Protein AF-A0A9X8UKA8-F1 (afdb_monomer_lite)

Secondary structure (DSSP, 8-state):
--------HHHHHHH-HHHHHHHHHS-HHHHHHHHTS---SHHHHHHHHHHHHHTT-

Structure (mmCIF, N/CA/C/O backbone):
data_AF-A0A9X8UKA8-F1
#
_entry.id   AF-A0A9X8UKA8-F1
#
loop_
_atom_site.group_PDB
_atom_site.id
_atom_site.type_symbol
_atom_site.label_atom_id
_atom_site.label_alt_id
_atom_site.label_comp_id
_atom_site.label_asym_id
_atom_site.label_entity_id
_atom_site.label_seq_id
_atom_site.pdbx_PDB_ins_code
_atom_site.Cartn_x
_atom_site.Cartn_y
_atom_site.Cartn_z
_atom_site.occupancy
_atom_site.B_iso_or_equiv
_atom_site.auth_seq_id
_atom_site.auth_comp_id
_atom_site.auth_asym_id
_atom_site.auth_atom_id
_atom_site.pdbx_PDB_model_num
ATOM 1 N N . MET A 1 1 ? 16.430 -0.723 -24.767 1.00 48.44 1 MET A N 1
ATOM 2 C CA . MET A 1 1 ? 15.035 -0.715 -24.283 1.00 48.44 1 MET A CA 1
ATOM 3 C C . MET A 1 1 ? 14.949 0.373 -23.234 1.00 48.44 1 MET A C 1
ATOM 5 O O . MET A 1 1 ? 15.618 0.254 -22.219 1.00 48.44 1 MET A O 1
ATOM 9 N N . LEU A 1 2 ? 14.250 1.469 -23.525 1.00 51.97 2 LEU A N 1
ATOM 10 C CA . LEU A 1 2 ? 13.999 2.532 -22.553 1.00 51.97 2 LEU A CA 1
ATOM 11 C C . LEU A 1 2 ? 13.060 1.964 -21.479 1.00 51.97 2 LEU A C 1
ATOM 13 O O . LEU A 1 2 ? 11.847 2.066 -21.624 1.00 51.97 2 LEU A O 1
ATOM 17 N N . LYS A 1 3 ? 13.590 1.320 -20.433 1.00 52.12 3 LYS A N 1
ATOM 18 C CA . LYS A 1 3 ? 12.834 1.163 -19.186 1.00 52.12 3 LYS A CA 1
ATOM 19 C C . LYS A 1 3 ? 12.935 2.504 -18.469 1.00 52.12 3 LYS A C 1
ATOM 21 O O . LYS A 1 3 ? 13.746 2.681 -17.574 1.00 52.12 3 LYS A O 1
ATOM 26 N N . GLY A 1 4 ? 12.189 3.484 -18.980 1.00 48.91 4 GLY A N 1
ATOM 27 C CA . GLY A 1 4 ? 11.842 4.646 -18.181 1.00 48.91 4 GLY A CA 1
ATOM 28 C C . GLY A 1 4 ? 11.103 4.094 -16.978 1.00 48.91 4 GLY A C 1
ATOM 29 O O . GLY A 1 4 ? 10.072 3.447 -17.148 1.00 48.91 4 GLY A O 1
ATOM 30 N N . GLU A 1 5 ? 11.717 4.243 -15.816 1.00 55.75 5 GLU A N 1
ATOM 31 C CA . GLU A 1 5 ? 11.259 3.777 -14.516 1.00 55.75 5 GLU A CA 1
ATOM 32 C C . GLU A 1 5 ? 9.921 4.448 -14.176 1.00 55.75 5 GLU A C 1
ATOM 34 O O . GLU A 1 5 ? 9.836 5.396 -13.399 1.00 55.75 5 GLU A O 1
ATOM 39 N N . HIS A 1 6 ? 8.840 3.981 -14.797 1.00 51.34 6 HIS A N 1
ATOM 40 C CA . HIS A 1 6 ? 7.512 4.097 -14.225 1.00 51.34 6 HIS A CA 1
ATOM 41 C C . HIS A 1 6 ? 7.511 3.161 -13.017 1.00 51.34 6 HIS A C 1
ATOM 43 O O . HIS A 1 6 ? 7.063 2.023 -13.107 1.00 51.34 6 HIS A O 1
ATOM 49 N N . LEU A 1 7 ? 8.097 3.630 -11.911 1.00 62.50 7 LEU A N 1
ATOM 50 C CA . LEU A 1 7 ? 8.014 3.001 -10.597 1.00 62.50 7 LEU A CA 1
ATOM 51 C C . LEU A 1 7 ? 6.559 3.107 -10.138 1.00 62.50 7 LEU A C 1
ATOM 53 O O . LEU A 1 7 ? 6.204 3.982 -9.358 1.00 62.50 7 LEU A O 1
ATOM 57 N N . CYS A 1 8 ? 5.692 2.293 -10.728 1.00 76.44 8 CYS A N 1
ATOM 58 C CA . CYS A 1 8 ? 4.356 2.052 -10.217 1.00 76.44 8 CYS A CA 1
ATOM 59 C C . CYS A 1 8 ? 4.473 1.206 -8.951 1.00 76.44 8 CYS A C 1
ATOM 61 O O . CYS A 1 8 ? 5.492 0.545 -8.734 1.00 76.44 8 CYS A O 1
ATOM 63 N N . LEU A 1 9 ? 3.401 1.151 -8.161 1.00 83.12 9 LEU A N 1
ATOM 64 C CA . LEU A 1 9 ? 3.358 0.337 -6.948 1.00 83.12 9 LEU A CA 1
ATOM 65 C C . LEU A 1 9 ? 3.887 -1.087 -7.188 1.00 83.12 9 LEU A C 1
ATOM 67 O O . LEU A 1 9 ? 4.675 -1.592 -6.404 1.00 83.12 9 LEU A O 1
ATOM 71 N N . SER A 1 10 ? 3.490 -1.734 -8.284 1.00 83.19 10 SER A N 1
ATOM 72 C CA . SER A 1 10 ? 3.940 -3.091 -8.613 1.00 83.19 10 SER A CA 1
ATOM 73 C C . SER A 1 10 ? 5.453 -3.193 -8.820 1.00 83.19 10 SER A C 1
ATOM 75 O O . SER A 1 10 ? 6.046 -4.165 -8.371 1.00 83.19 10 SER A O 1
ATOM 77 N N . ASP A 1 11 ? 6.069 -2.196 -9.457 1.00 85.94 11 ASP A N 1
ATOM 78 C CA . ASP A 1 11 ? 7.521 -2.135 -9.655 1.00 85.94 11 ASP A CA 1
ATOM 79 C C . ASP A 1 11 ? 8.231 -1.868 -8.322 1.00 85.94 11 ASP A C 1
ATOM 81 O O . ASP A 1 11 ? 9.230 -2.511 -8.022 1.00 85.94 11 ASP A O 1
ATOM 85 N N . LEU A 1 12 ? 7.678 -0.992 -7.475 1.00 85.31 12 LEU A N 1
ATOM 86 C CA . LEU A 1 12 ? 8.189 -0.764 -6.121 1.00 85.31 12 LEU A CA 1
ATOM 87 C C . LEU A 1 12 ? 8.153 -2.052 -5.283 1.00 85.31 12 LEU A C 1
ATOM 89 O O . LEU A 1 12 ? 9.124 -2.370 -4.607 1.00 85.31 12 LEU A O 1
ATOM 93 N N . LEU A 1 13 ? 7.048 -2.800 -5.342 1.00 87.56 13 LEU A N 1
ATOM 94 C CA . LEU A 1 13 ? 6.891 -4.071 -4.629 1.00 87.56 13 LEU A CA 1
ATOM 95 C C . LEU A 1 13 ? 7.804 -5.176 -5.187 1.00 87.56 13 LEU A C 1
ATOM 97 O O . LEU A 1 13 ? 8.189 -6.069 -4.441 1.00 87.56 13 LEU A O 1
ATOM 101 N N . ASP A 1 14 ? 8.132 -5.144 -6.480 1.00 87.00 14 ASP A N 1
ATOM 102 C CA . ASP A 1 14 ? 9.035 -6.117 -7.111 1.00 87.00 14 ASP A CA 1
ATOM 103 C C . ASP A 1 14 ? 10.512 -5.802 -6.817 1.00 87.00 14 ASP A C 1
ATOM 105 O O . ASP A 1 14 ? 11.316 -6.705 -6.585 1.00 87.00 14 ASP A O 1
ATOM 109 N N . GLN A 1 15 ? 10.869 -4.516 -6.784 1.00 84.81 15 GLN A N 1
ATOM 110 C CA . GLN A 1 15 ? 12.244 -4.058 -6.575 1.00 84.81 15 GLN A CA 1
ATOM 111 C C . GLN A 1 15 ? 12.640 -3.966 -5.096 1.00 84.81 15 GLN A C 1
ATOM 113 O O . GLN A 1 15 ? 13.806 -4.195 -4.767 1.00 84.81 15 GLN A O 1
ATOM 118 N N . ASP A 1 16 ? 11.703 -3.629 -4.204 1.00 87.19 16 ASP A N 1
ATOM 119 C CA . ASP A 1 16 ? 11.964 -3.429 -2.779 1.00 87.19 16 ASP A CA 1
ATOM 120 C C . ASP A 1 16 ? 11.189 -4.426 -1.907 1.00 87.19 16 ASP A C 1
ATOM 122 O O . ASP A 1 16 ? 9.973 -4.337 -1.711 1.00 87.19 16 ASP A O 1
ATOM 126 N N . LEU A 1 17 ? 11.937 -5.361 -1.313 1.00 88.06 17 LEU A N 1
ATOM 127 C CA . LEU A 1 17 ? 11.378 -6.384 -0.430 1.00 88.06 17 LEU A CA 1
ATOM 128 C C . LEU A 1 17 ? 10.688 -5.767 0.794 1.00 88.06 17 LEU A C 1
ATOM 130 O O . LEU A 1 17 ? 9.643 -6.258 1.211 1.00 88.06 17 LEU A O 1
ATOM 134 N N . SER A 1 18 ? 11.225 -4.669 1.336 1.00 89.00 18 SER A N 1
ATOM 135 C CA . SER A 1 18 ? 10.638 -3.985 2.498 1.00 89.00 18 SER A CA 1
ATOM 136 C C . SER A 1 18 ? 9.237 -3.458 2.179 1.00 89.00 18 SER A C 1
ATOM 138 O O . SER A 1 18 ? 8.312 -3.601 2.980 1.00 89.00 18 SER A O 1
ATOM 140 N N . SER A 1 19 ? 9.062 -2.888 0.985 1.00 88.62 19 SER A N 1
ATOM 141 C CA . SER A 1 19 ? 7.775 -2.429 0.466 1.00 88.62 19 SER A CA 1
ATOM 142 C C . SER A 1 19 ? 6.811 -3.583 0.259 1.00 88.62 19 SER A C 1
ATOM 144 O O . SER A 1 19 ? 5.644 -3.474 0.642 1.00 88.62 19 SER A O 1
ATOM 146 N N . TYR A 1 20 ? 7.294 -4.703 -0.283 1.00 89.94 20 TYR A N 1
ATOM 147 C CA . TY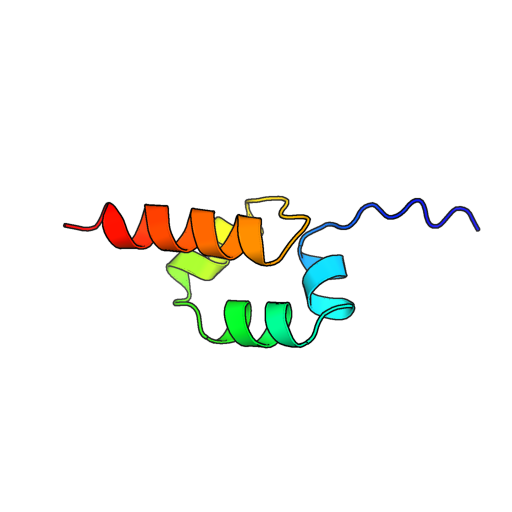R A 1 20 ? 6.493 -5.913 -0.429 1.00 89.94 20 TYR A CA 1
ATOM 148 C C . TYR A 1 20 ? 5.993 -6.444 0.911 1.00 89.94 20 TYR A C 1
ATOM 150 O O . TYR A 1 20 ? 4.790 -6.640 1.075 1.00 89.94 20 TYR A O 1
ATOM 158 N N . GLU A 1 21 ? 6.885 -6.644 1.880 1.00 91.81 21 GLU A N 1
ATOM 159 C CA . GLU A 1 21 ? 6.532 -7.147 3.209 1.00 91.81 21 GLU A CA 1
ATOM 160 C C . GLU A 1 21 ? 5.569 -6.203 3.928 1.00 91.81 21 GLU A C 1
ATOM 162 O O . GLU A 1 21 ? 4.565 -6.656 4.486 1.00 91.81 21 GLU A O 1
ATOM 167 N N . TYR A 1 22 ? 5.820 -4.892 3.852 1.00 90.50 22 TYR A N 1
ATOM 168 C CA . TYR A 1 22 ? 4.930 -3.889 4.423 1.00 90.50 22 TYR A CA 1
ATOM 169 C C . TYR A 1 22 ? 3.536 -3.986 3.806 1.00 90.50 22 TYR A C 1
ATOM 171 O O . TYR A 1 22 ? 2.562 -4.171 4.532 1.00 90.50 22 TYR A O 1
ATOM 179 N N . PHE A 1 23 ? 3.435 -3.959 2.473 1.00 88.94 23 PHE A N 1
ATOM 180 C CA . PHE A 1 23 ? 2.166 -4.107 1.763 1.00 88.94 23 PHE A CA 1
ATOM 181 C C . PHE A 1 23 ? 1.469 -5.429 2.096 1.00 88.94 23 PHE A C 1
ATOM 183 O O . PHE A 1 23 ? 0.247 -5.472 2.260 1.00 88.94 23 PHE A O 1
ATOM 190 N N . GLN A 1 24 ? 2.223 -6.522 2.227 1.00 90.00 24 GLN A N 1
ATOM 191 C CA . GLN A 1 24 ? 1.668 -7.830 2.544 1.00 90.00 24 GLN A CA 1
ATOM 192 C C . GLN A 1 24 ? 1.119 -7.902 3.978 1.00 90.00 24 GLN A C 1
ATOM 194 O O . GLN A 1 24 ? 0.118 -8.593 4.192 1.00 90.00 24 GLN A O 1
ATOM 199 N N . ALA A 1 25 ? 1.704 -7.157 4.917 1.00 90.50 25 ALA A N 1
ATOM 200 C CA . ALA A 1 25 ? 1.247 -7.055 6.301 1.00 90.50 25 ALA A CA 1
ATOM 201 C C . ALA A 1 25 ? -0.024 -6.199 6.476 1.00 90.50 25 ALA A C 1
ATOM 203 O O . ALA A 1 25 ? -0.682 -6.285 7.514 1.00 90.50 25 ALA A O 1
ATOM 204 N N . LEU A 1 26 ? -0.399 -5.387 5.480 1.00 88.69 26 LEU A N 1
ATOM 205 C CA . LEU A 1 26 ? -1.589 -4.534 5.561 1.00 88.69 26 LEU A CA 1
ATOM 206 C C . LEU A 1 26 ? -2.902 -5.342 5.533 1.00 88.69 26 LEU A C 1
ATOM 208 O O . LEU A 1 26 ? -2.963 -6.423 4.945 1.00 88.69 26 LEU A O 1
ATOM 212 N N . PRO A 1 27 ? -4.003 -4.810 6.089 1.00 90.06 27 PRO A N 1
ATOM 213 C CA . PRO A 1 27 ? -5.339 -5.370 5.899 1.00 90.06 27 PRO A CA 1
ATOM 214 C C . PRO A 1 27 ? -5.776 -5.317 4.430 1.00 90.06 27 PRO A C 1
ATOM 216 O O . PRO A 1 27 ? -5.440 -4.381 3.705 1.00 90.06 27 PRO A O 1
ATOM 219 N N . SER A 1 28 ? -6.600 -6.271 3.998 1.00 87.06 28 SER A N 1
ATOM 220 C CA . SER A 1 28 ? -7.097 -6.373 2.617 1.00 87.06 28 SER A CA 1
ATOM 221 C C . SER A 1 28 ? -7.783 -5.096 2.109 1.00 87.06 28 SER A C 1
ATOM 223 O O . SER A 1 28 ? -7.633 -4.742 0.940 1.00 87.06 28 SER A O 1
ATOM 225 N N . ASP A 1 29 ? -8.507 -4.382 2.974 1.00 88.19 29 ASP A N 1
ATOM 226 C CA . ASP A 1 29 ? -9.168 -3.119 2.621 1.00 88.19 29 ASP A CA 1
ATOM 227 C C . ASP A 1 29 ? -8.179 -1.986 2.364 1.00 88.19 29 ASP A C 1
ATOM 229 O O . ASP A 1 29 ? -8.370 -1.185 1.451 1.00 88.19 29 ASP A O 1
ATOM 233 N N . ILE A 1 30 ? -7.083 -1.965 3.120 1.00 88.38 30 ILE A N 1
ATOM 234 C CA . ILE A 1 30 ? -5.989 -1.015 2.945 1.00 88.38 30 ILE A CA 1
ATOM 235 C C . ILE A 1 30 ? -5.195 -1.369 1.688 1.00 88.38 30 ILE A C 1
ATOM 237 O O . ILE A 1 30 ? -4.932 -0.485 0.882 1.00 88.38 30 ILE A O 1
ATOM 241 N N . LYS A 1 31 ? -4.887 -2.654 1.457 1.00 89.06 31 LYS A N 1
ATOM 242 C CA . LYS A 1 31 ? -4.205 -3.111 0.233 1.00 89.06 31 LYS A CA 1
ATOM 243 C C . LYS A 1 31 ? -4.941 -2.682 -1.027 1.00 89.06 31 LYS A C 1
ATOM 245 O O . LYS A 1 31 ? -4.300 -2.240 -1.971 1.00 89.06 31 LYS A O 1
ATOM 250 N N . ARG A 1 32 ? -6.275 -2.782 -1.033 1.00 88.06 32 ARG A N 1
ATOM 251 C CA . ARG A 1 32 ? -7.103 -2.349 -2.165 1.00 88.06 32 ARG A CA 1
ATOM 252 C C . ARG A 1 32 ? -6.949 -0.850 -2.422 1.00 88.06 32 ARG A C 1
ATOM 254 O O . ARG A 1 32 ? -6.616 -0.47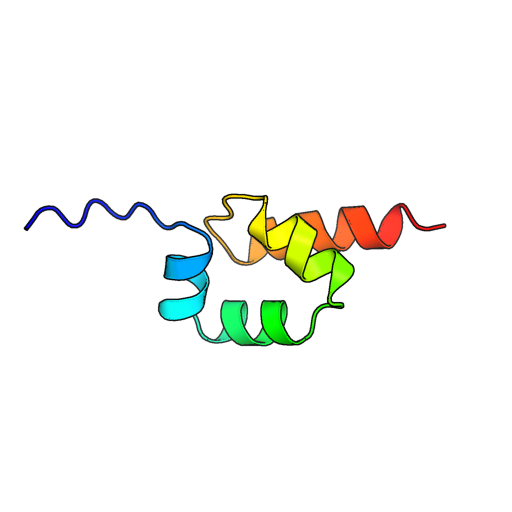6 -3.536 1.00 88.06 32 ARG A O 1
ATOM 261 N N . LYS A 1 33 ? -7.081 -0.022 -1.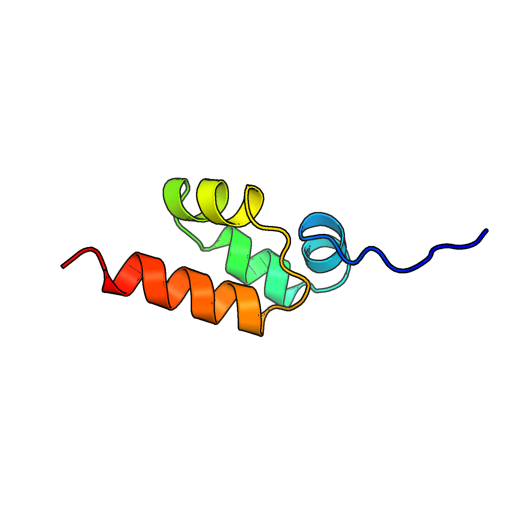379 1.00 88.62 33 LYS A N 1
ATOM 262 C CA . LYS A 1 33 ? -6.861 1.432 -1.477 1.00 88.62 33 LYS A CA 1
ATOM 263 C C . LYS A 1 33 ? -5.445 1.772 -1.931 1.00 88.62 33 LYS A C 1
ATOM 265 O O . LYS A 1 33 ? -5.250 2.690 -2.718 1.00 88.62 33 LYS A O 1
ATOM 270 N N . VAL A 1 34 ? -4.464 1.017 -1.438 1.00 86.50 34 VAL A N 1
ATOM 271 C CA . VAL A 1 34 ? -3.061 1.207 -1.791 1.00 86.50 34 VAL A CA 1
ATOM 272 C C . VAL A 1 34 ? -2.806 0.827 -3.248 1.00 86.50 34 VAL A C 1
ATOM 274 O O . VAL A 1 34 ? -2.105 1.558 -3.925 1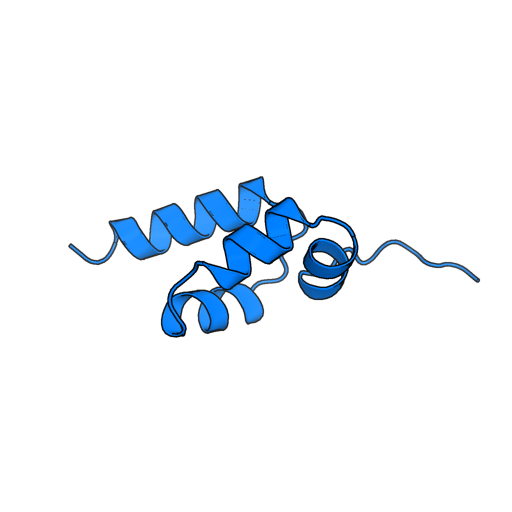.00 86.50 34 VAL A O 1
ATOM 277 N N . MET A 1 35 ? -3.423 -0.244 -3.754 1.00 85.19 35 MET A N 1
ATOM 278 C CA . MET A 1 35 ? -3.375 -0.644 -5.169 1.00 85.19 35 MET A CA 1
ATOM 279 C C . MET A 1 35 ? -4.065 0.338 -6.116 1.00 85.19 35 MET A C 1
ATOM 281 O O . MET A 1 35 ? -3.691 0.411 -7.281 1.00 85.19 35 MET A O 1
ATOM 285 N N . GLU A 1 36 ? -5.060 1.082 -5.636 1.00 85.50 36 GLU A N 1
ATOM 286 C CA . GLU A 1 36 ? -5.682 2.175 -6.392 1.00 85.50 36 GLU A CA 1
ATOM 287 C C . GLU A 1 36 ? -4.814 3.447 -6.417 1.00 85.50 36 GLU A C 1
ATOM 289 O O . GLU A 1 36 ? -5.113 4.378 -7.165 1.00 85.50 36 GLU A O 1
ATOM 294 N N . CYS A 1 37 ? -3.733 3.491 -5.632 1.00 80.94 37 CYS A N 1
ATOM 295 C CA . CYS A 1 37 ? -2.804 4.610 -5.557 1.00 80.94 37 CYS A CA 1
ATOM 296 C C . CYS A 1 37 ? -1.444 4.252 -6.183 1.00 80.94 37 CYS A C 1
ATOM 298 O O . CYS A 1 37 ? -0.871 3.190 -5.948 1.00 80.94 37 CYS A O 1
ATOM 300 N N . ASP A 1 38 ? -0.890 5.173 -6.968 1.00 81.38 38 ASP A N 1
ATOM 301 C CA . ASP A 1 38 ? 0.348 4.963 -7.729 1.00 81.38 38 ASP A CA 1
ATOM 302 C C . ASP A 1 38 ? 1.586 5.391 -6.913 1.00 81.38 38 ASP A C 1
ATOM 304 O O . ASP A 1 38 ? 2.251 6.383 -7.216 1.00 81.38 38 ASP A O 1
ATOM 308 N N . PHE A 1 39 ? 1.858 4.680 -5.813 1.00 84.81 39 PHE A N 1
ATOM 309 C CA . PHE A 1 39 ? 2.994 4.996 -4.938 1.00 84.81 39 PHE A CA 1
ATOM 310 C C . PHE A 1 39 ? 4.330 4.669 -5.589 1.00 84.81 39 PHE A C 1
ATOM 312 O O . PHE A 1 39 ? 4.511 3.582 -6.140 1.00 84.81 39 PHE A O 1
ATOM 319 N N . ARG A 1 40 ? 5.294 5.581 -5.430 1.00 83.44 40 ARG A N 1
ATOM 320 C CA . ARG A 1 40 ? 6.647 5.426 -5.980 1.00 83.44 40 ARG A CA 1
ATOM 321 C C . ARG A 1 40 ? 7.696 5.166 -4.908 1.00 83.44 40 ARG A C 1
ATOM 323 O O . ARG A 1 40 ? 8.874 5.009 -5.220 1.00 83.44 40 ARG A O 1
ATOM 330 N N . SER A 1 41 ? 7.308 5.171 -3.634 1.00 83.81 41 SER A N 1
ATOM 331 C CA . SER A 1 41 ? 8.212 4.957 -2.504 1.00 83.81 41 SER A CA 1
ATOM 332 C C . SER A 1 41 ? 7.485 4.395 -1.284 1.00 83.81 41 SER A C 1
ATOM 334 O O . SER A 1 41 ? 6.314 4.695 -1.046 1.00 83.81 41 SER A O 1
ATOM 336 N N . LEU A 1 42 ? 8.214 3.633 -0.463 1.00 86.00 42 LEU A N 1
ATOM 337 C CA . LEU A 1 42 ? 7.701 3.065 0.788 1.00 86.00 42 LEU A CA 1
ATOM 338 C C . LEU A 1 42 ? 7.145 4.139 1.728 1.00 86.00 42 LEU A C 1
ATOM 340 O O . LEU A 1 42 ? 6.084 3.958 2.318 1.00 86.00 42 LEU A O 1
ATOM 344 N N . SER A 1 43 ? 7.842 5.269 1.844 1.00 88.44 43 SER A N 1
ATOM 345 C CA . SER A 1 43 ? 7.442 6.371 2.720 1.00 88.44 43 SER A CA 1
ATOM 346 C C . SER A 1 43 ? 6.077 6.951 2.344 1.00 88.44 43 SER A C 1
ATOM 348 O O . SER A 1 43 ? 5.271 7.201 3.234 1.00 88.44 43 SER A O 1
ATOM 350 N N . GLU A 1 44 ? 5.782 7.098 1.046 1.00 88.38 44 GLU A N 1
ATOM 351 C CA . GLU A 1 44 ? 4.472 7.579 0.583 1.00 88.38 44 GLU A CA 1
ATOM 352 C C . GLU A 1 44 ? 3.362 6.588 0.946 1.00 88.38 44 GLU A C 1
ATOM 354 O O . GLU A 1 44 ? 2.303 6.984 1.431 1.00 88.38 44 GLU A O 1
ATOM 359 N N . MET A 1 45 ? 3.621 5.286 0.771 1.00 87.81 45 MET A N 1
ATOM 360 C CA . MET A 1 45 ? 2.669 4.247 1.159 1.00 87.81 45 MET A CA 1
ATOM 361 C C . MET A 1 45 ? 2.429 4.258 2.671 1.00 87.81 45 MET A C 1
ATOM 363 O O . MET A 1 45 ? 1.281 4.204 3.101 1.00 87.81 45 MET A O 1
ATOM 367 N N . GLN A 1 46 ? 3.487 4.337 3.479 1.00 89.31 46 GLN A N 1
ATOM 368 C CA . GLN A 1 46 ? 3.383 4.372 4.939 1.00 89.31 46 GLN A CA 1
ATOM 369 C C . GLN A 1 46 ? 2.606 5.592 5.426 1.00 89.31 46 GLN A C 1
ATOM 371 O O . GLN A 1 46 ? 1.737 5.458 6.286 1.00 89.31 46 GLN A O 1
ATOM 3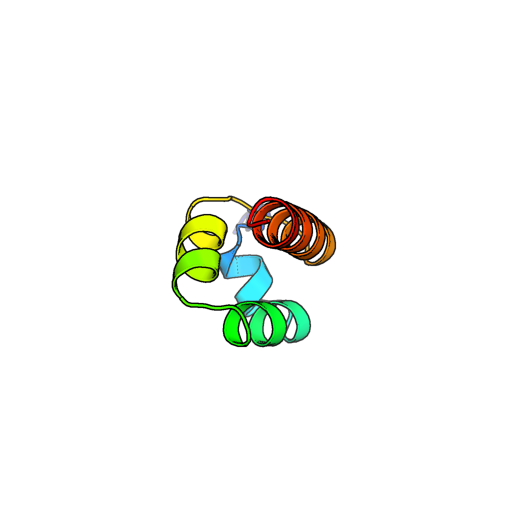76 N N . GLU A 1 47 ? 2.884 6.768 4.865 1.00 90.19 47 GLU A N 1
ATOM 377 C CA . GLU A 1 47 ? 2.158 7.993 5.191 1.00 90.19 47 GLU A CA 1
ATOM 378 C C . GLU A 1 47 ? 0.681 7.872 4.812 1.00 90.19 47 GLU A C 1
ATOM 380 O O . GLU A 1 47 ? -0.196 8.190 5.620 1.00 90.19 47 GLU A O 1
ATOM 385 N N . TYR A 1 48 ? 0.386 7.347 3.621 1.00 89.06 48 TYR A N 1
ATOM 386 C CA . TYR A 1 48 ? -0.988 7.125 3.190 1.00 89.06 48 TYR A CA 1
ATOM 387 C C . TYR A 1 48 ? -1.713 6.154 4.116 1.00 89.06 48 TYR A C 1
ATOM 389 O O . TYR A 1 48 ? -2.769 6.501 4.635 1.00 89.06 48 TYR A O 1
ATOM 397 N N . VAL A 1 49 ? -1.128 4.978 4.374 1.00 88.94 49 VAL A N 1
ATOM 398 C CA . VAL A 1 49 ? -1.669 3.949 5.274 1.00 88.94 49 VAL A CA 1
ATOM 399 C C . VAL A 1 49 ? -1.911 4.507 6.669 1.00 88.94 49 VAL A C 1
ATOM 401 O O . VAL A 1 49 ? -2.980 4.280 7.235 1.00 88.94 49 VAL A O 1
ATOM 404 N N . SER A 1 50 ? -0.947 5.254 7.207 1.00 89.69 50 SER A N 1
ATOM 405 C CA . SER A 1 50 ? -1.072 5.906 8.507 1.00 89.69 50 SER A CA 1
ATOM 406 C C . SER A 1 50 ? -2.269 6.856 8.518 1.00 89.69 50 SER A C 1
ATOM 408 O O . SER A 1 50 ? -3.109 6.755 9.407 1.00 89.69 50 SER A O 1
ATOM 410 N N . ASN A 1 51 ? -2.441 7.681 7.478 1.00 89.12 51 ASN A N 1
ATOM 411 C CA . ASN A 1 51 ? -3.612 8.548 7.346 1.00 89.12 51 ASN A CA 1
ATOM 412 C C . ASN A 1 51 ? -4.928 7.747 7.327 1.00 89.12 51 ASN A C 1
ATOM 4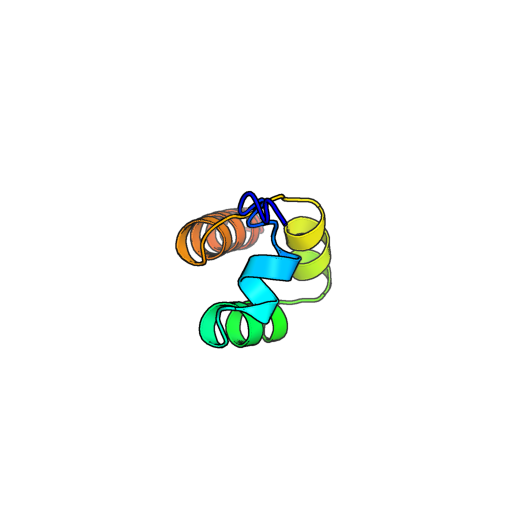14 O O . ASN A 1 51 ? -5.818 8.023 8.125 1.00 89.12 51 ASN A O 1
ATOM 418 N N . ILE A 1 52 ? -5.075 6.719 6.485 1.00 87.88 52 ILE A N 1
ATOM 419 C CA . ILE A 1 52 ? -6.338 5.948 6.433 1.00 87.88 52 ILE A CA 1
ATOM 420 C C . ILE A 1 52 ? -6.622 5.133 7.697 1.00 87.88 52 ILE A C 1
ATOM 422 O O . ILE A 1 52 ? -7.793 4.942 8.026 1.00 87.88 52 ILE A O 1
ATOM 426 N N . MET A 1 53 ? -5.595 4.669 8.411 1.00 82.62 53 MET A N 1
ATOM 427 C CA . MET A 1 53 ? -5.787 4.013 9.706 1.00 82.62 53 MET A CA 1
ATOM 428 C C . MET A 1 53 ? -6.149 5.012 10.810 1.00 82.62 53 MET A C 1
ATOM 430 O O . MET A 1 53 ? -6.960 4.681 11.669 1.00 82.62 53 MET A O 1
ATOM 434 N N . HIS A 1 54 ? -5.598 6.228 10.781 1.00 78.38 54 HIS A N 1
ATOM 435 C CA . HIS A 1 54 ? -5.863 7.247 11.800 1.00 78.38 54 HIS A CA 1
ATOM 436 C C . HIS A 1 54 ? -7.247 7.899 11.658 1.00 78.38 54 HIS A C 1
ATOM 438 O O . HIS A 1 54 ? -7.827 8.316 12.650 1.00 78.38 54 HIS A O 1
ATOM 444 N N . TYR A 1 55 ? -7.812 7.939 10.448 1.00 62.12 55 TYR A N 1
ATOM 445 C CA . TYR A 1 55 ? -9.167 8.452 10.189 1.00 62.12 55 TYR A CA 1
ATOM 446 C C . TYR A 1 55 ? -10.303 7.450 10.488 1.00 62.12 55 TYR A C 1
ATOM 448 O O . TYR A 1 55 ? -11.457 7.741 10.180 1.00 62.12 55 TYR A O 1
ATOM 456 N N . SER A 1 56 ? -10.004 6.265 11.035 1.00 55.28 56 SER A N 1
ATOM 457 C CA . SER A 1 56 ? -11.025 5.269 11.412 1.00 55.28 56 SER A CA 1
ATOM 458 C C . SER A 1 56 ? -11.471 5.357 12.886 1.00 55.28 56 SER A C 1
ATOM 460 O O . SER A 1 56 ? -12.075 4.398 13.365 1.00 55.28 56 SER A O 1
ATOM 462 N N . ASP A 1 57 ? -11.178 6.466 13.583 1.00 45.84 57 ASP A N 1
ATOM 463 C CA . ASP A 1 57 ? -11.696 6.790 14.931 1.00 45.84 57 ASP A CA 1
ATOM 464 C C . ASP A 1 57 ? -12.974 7.648 14.860 1.00 45.84 57 ASP A C 1
ATOM 466 O O . ASP A 1 57 ? -12.970 8.659 14.114 1.00 45.84 57 ASP A O 1
#

Organism: NCBI:txid1849041

Foldseek 3Di:
DPPPPLQFLVVCLVVDVVSVVVLVPDDPVLNVVLNVDGDNDSVVSVVVSCVVVVVPD

Radius of gyration: 11.97 Å; chains: 1; bounding box: 27×16×39 Å

pLDDT: mean 81.01, std 13.24, range [45.84, 91.81]

Sequence (57 aa):
MLKGEHLCLSDLLDQDLSSYEYFQALPSDIKRKVMECDFRSLSEMQEYVSNIMHYSD